Protein AF-A0A3L8SVD5-F1 (afdb_monomer_lite)

Organism: Chloebia gouldiae (NCBI:txid44316)

Foldseek 3Di:
DDPPCPPFDFDPVLVVVLVVLVVCLVCLVVVHDPDPVSPVDHSVRSVVVSVVSNVVRSPPPPPPPPDDD

Secondary structure (DSSP, 8-state):
---TTTT----HHHHHHHHHHHHHHHHHHTT----TT-----HHHHHHHHHHHHHHHHTTT--------

Structure (mmCIF, N/CA/C/O backbone):
data_AF-A0A3L8SVD5-F1
#
_entry.id   AF-A0A3L8SVD5-F1
#
loop_
_atom_site.group_PDB
_atom_site.id
_atom_site.type_symbol
_atom_site.label_atom_id
_atom_site.label_alt_id
_atom_site.label_comp_id
_atom_site.label_asym_id
_atom_site.label_entity_id
_atom_site.label_seq_id
_atom_site.pdbx_PDB_ins_code
_atom_site.Cartn_x
_atom_site.Cartn_y
_atom_site.Cartn_z
_atom_site.occupancy
_atom_site.B_iso_or_equiv
_atom_site.auth_seq_id
_atom_site.auth_comp_id
_atom_site.auth_asym_id
_atom_site.auth_atom_id
_atom_site.pdbx_PDB_model_num
ATOM 1 N N . VAL A 1 1 ? -7.394 -2.486 -5.871 1.00 47.00 1 VAL A N 1
ATOM 2 C CA . VAL A 1 1 ? -7.079 -2.336 -4.429 1.00 47.00 1 VAL A CA 1
ATOM 3 C C . VAL A 1 1 ? -8.288 -2.791 -3.640 1.00 47.00 1 VAL A C 1
ATOM 5 O O . VAL A 1 1 ? -9.348 -2.204 -3.821 1.00 47.00 1 VAL A O 1
ATOM 8 N N . PRO A 1 2 ? -8.203 -3.886 -2.882 1.00 44.38 2 PRO A N 1
ATOM 9 C CA . PRO A 1 2 ? -9.402 -4.519 -2.367 1.00 44.38 2 PRO A CA 1
ATOM 10 C C . PRO A 1 2 ? -9.969 -3.731 -1.175 1.00 44.38 2 PRO A C 1
ATOM 12 O O . PRO A 1 2 ? -9.270 -3.433 -0.206 1.00 44.38 2 PRO A O 1
ATOM 15 N N . CYS A 1 3 ? -11.255 -3.387 -1.270 1.00 50.53 3 CYS A N 1
ATOM 16 C CA . CYS A 1 3 ? -12.036 -2.589 -0.321 1.00 50.53 3 CYS A CA 1
ATOM 17 C C . CYS A 1 3 ? -12.336 -3.308 1.013 1.00 50.53 3 CYS A C 1
ATOM 19 O O . CYS A 1 3 ? -13.447 -3.218 1.530 1.00 50.53 3 CYS A O 1
ATOM 21 N N . TYR A 1 4 ? -11.361 -3.985 1.625 1.00 55.59 4 TYR A N 1
ATOM 22 C CA . TYR A 1 4 ? -11.554 -4.682 2.909 1.00 55.59 4 TYR A CA 1
ATOM 23 C C . TYR A 1 4 ? -11.752 -3.738 4.113 1.00 55.59 4 TYR A C 1
ATOM 25 O O . TYR A 1 4 ? -11.996 -4.195 5.226 1.00 55.59 4 TYR A O 1
ATOM 33 N N . SER A 1 5 ? -11.674 -2.420 3.905 1.00 54.44 5 SER A N 1
ATOM 34 C CA . SER A 1 5 ? -11.870 -1.409 4.949 1.00 54.44 5 SER A CA 1
ATOM 35 C C . SER A 1 5 ? -13.335 -1.012 5.176 1.00 54.44 5 SER A C 1
ATOM 37 O O . SER A 1 5 ? -13.595 -0.285 6.139 1.00 54.44 5 SER A O 1
ATOM 39 N N . TYR A 1 6 ? -14.290 -1.412 4.324 1.00 55.41 6 TYR A N 1
ATOM 40 C CA . TYR A 1 6 ? -15.674 -0.946 4.470 1.00 55.41 6 TYR A CA 1
ATOM 41 C C . TYR A 1 6 ? -16.286 -1.528 5.760 1.00 55.41 6 TYR A C 1
ATOM 43 O O . TYR A 1 6 ? -16.633 -2.702 5.830 1.00 55.41 6 TYR A O 1
ATOM 51 N N . GLY A 1 7 ? -16.324 -0.714 6.823 1.00 59.19 7 GLY A N 1
ATOM 52 C CA . GLY A 1 7 ? -16.820 -1.084 8.156 1.00 59.19 7 GLY A CA 1
ATOM 53 C C . GLY A 1 7 ? -15.761 -1.366 9.237 1.00 59.19 7 GLY A C 1
ATOM 54 O O . GLY A 1 7 ? -16.132 -1.531 10.399 1.00 59.19 7 GLY A O 1
ATOM 55 N N . GLN A 1 8 ? -14.456 -1.380 8.928 1.00 66.38 8 GLN A N 1
ATOM 56 C CA . GLN A 1 8 ? -13.400 -1.624 9.928 1.00 66.38 8 GLN A CA 1
ATOM 57 C C . GLN A 1 8 ? -12.734 -0.321 10.402 1.00 66.38 8 GLN A C 1
ATOM 59 O O . GLN A 1 8 ? -12.129 0.411 9.624 1.00 66.38 8 GLN A O 1
ATOM 64 N N . LYS A 1 9 ? -12.802 -0.028 11.712 1.00 74.88 9 LYS A N 1
ATOM 65 C CA . LYS A 1 9 ? -12.107 1.123 12.324 1.00 74.88 9 LYS A CA 1
ATOM 66 C C . LYS A 1 9 ? -10.609 0.836 12.505 1.00 74.88 9 LYS A C 1
ATOM 68 O O . LYS A 1 9 ? -10.202 0.401 13.587 1.00 74.88 9 LYS A O 1
ATOM 73 N N . LEU A 1 10 ? -9.807 1.130 11.482 1.00 80.88 10 LEU A N 1
ATOM 74 C CA . LEU A 1 10 ? -8.339 1.101 11.538 1.00 80.88 10 LEU A CA 1
ATOM 75 C C . LEU A 1 10 ? -7.779 2.232 12.423 1.00 80.88 10 LEU A C 1
ATOM 77 O O . LEU A 1 10 ? -8.409 3.274 12.609 1.00 80.88 10 LEU A O 1
ATOM 81 N N . SER A 1 11 ? -6.599 2.022 13.012 1.00 86.19 11 SER A N 1
ATOM 82 C CA . SER A 1 11 ? -5.878 3.078 13.739 1.00 86.19 11 SER A CA 1
ATOM 83 C C . SER A 1 11 ? -5.179 4.038 12.763 1.00 86.19 11 SER A C 1
ATOM 85 O O . SER A 1 11 ? -4.887 3.662 11.630 1.00 86.19 11 SER A O 1
ATOM 87 N N . LYS A 1 12 ? -4.853 5.267 13.196 1.00 86.00 12 LYS A N 1
ATOM 88 C CA . LYS A 1 12 ? -4.052 6.201 12.374 1.00 86.00 12 LYS A CA 1
ATOM 89 C C . LYS A 1 12 ? -2.722 5.565 11.935 1.00 86.00 12 LYS A C 1
ATOM 91 O O . LYS A 1 12 ? -2.325 5.706 10.786 1.00 86.00 12 LYS A O 1
ATOM 96 N N . LEU A 1 13 ? -2.079 4.809 12.829 1.00 88.88 13 LEU A N 1
ATOM 97 C CA . LEU A 1 13 ? -0.839 4.085 12.541 1.00 88.88 13 LEU A CA 1
ATOM 98 C C . LEU A 1 13 ? -1.041 2.946 11.528 1.00 88.88 13 LEU A C 1
ATOM 100 O O . LEU A 1 13 ? -0.220 2.777 10.633 1.00 88.88 13 LEU A O 1
ATOM 104 N N . ALA A 1 14 ? -2.141 2.198 11.634 1.00 87.69 14 ALA A N 1
ATO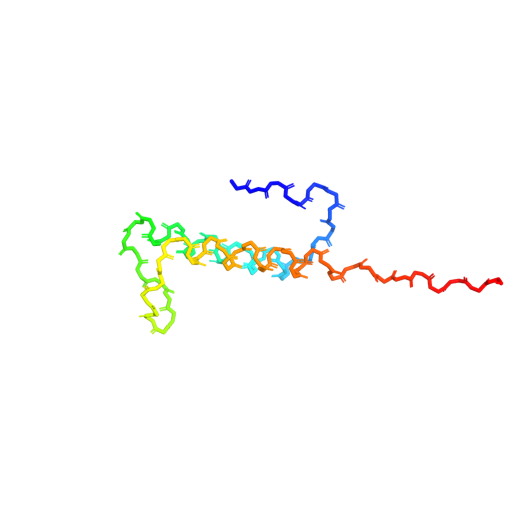M 105 C CA . ALA A 1 14 ? -2.497 1.155 10.675 1.00 87.69 14 ALA A CA 1
ATOM 106 C C . ALA A 1 14 ? -2.677 1.723 9.263 1.00 87.69 14 ALA A C 1
ATOM 108 O O . ALA A 1 14 ? -2.149 1.167 8.303 1.00 87.69 14 ALA A O 1
ATOM 109 N N . ILE A 1 15 ? -3.381 2.855 9.150 1.00 87.12 15 ILE A N 1
ATOM 110 C CA . ILE A 1 15 ? -3.582 3.555 7.875 1.00 87.12 15 ILE A CA 1
ATOM 111 C C . ILE A 1 15 ? -2.228 3.920 7.257 1.00 87.12 15 ILE A C 1
ATOM 113 O O . ILE A 1 15 ? -2.002 3.630 6.085 1.00 87.12 15 ILE A O 1
ATOM 117 N N . LEU A 1 16 ? -1.306 4.478 8.052 1.00 92.38 16 LEU A N 1
ATOM 118 C CA . LEU A 1 16 ? 0.042 4.812 7.583 1.00 92.38 16 LEU A CA 1
ATOM 119 C C . LEU A 1 16 ? 0.815 3.572 7.112 1.00 92.38 16 LEU A C 1
ATOM 121 O O . LEU A 1 16 ? 1.395 3.594 6.032 1.00 92.38 16 LEU A O 1
ATOM 125 N N . ARG A 1 17 ? 0.782 2.465 7.864 1.00 90.38 17 ARG A N 1
ATOM 126 C CA . ARG A 1 17 ? 1.468 1.218 7.474 1.00 90.38 17 ARG A CA 1
ATOM 127 C C . ARG A 1 17 ? 0.941 0.647 6.163 1.00 90.38 17 ARG A C 1
ATOM 129 O O . ARG A 1 17 ? 1.734 0.241 5.316 1.00 90.38 17 ARG A O 1
ATOM 136 N N . ILE A 1 18 ? -0.379 0.620 5.988 1.00 90.12 18 ILE A 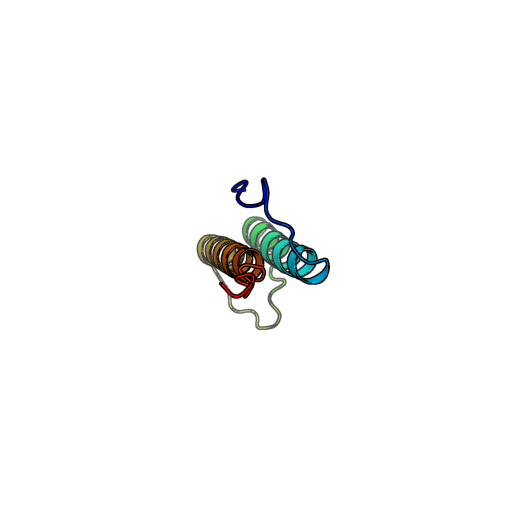N 1
ATOM 137 C CA . ILE A 1 18 ? -1.010 0.139 4.753 1.00 90.12 18 ILE A CA 1
ATOM 138 C C . ILE A 1 18 ? -0.620 1.046 3.579 1.00 90.12 18 ILE A C 1
ATOM 140 O O . ILE A 1 18 ? -0.223 0.538 2.531 1.00 90.12 18 ILE A O 1
ATOM 144 N N . ALA A 1 19 ? -0.657 2.369 3.770 1.00 91.38 19 ALA A N 1
ATOM 145 C CA . ALA A 1 19 ? -0.258 3.337 2.751 1.00 91.38 19 ALA A CA 1
ATOM 146 C C . ALA A 1 19 ? 1.210 3.165 2.330 1.00 91.38 19 ALA A C 1
ATOM 148 O O . ALA A 1 19 ? 1.487 3.111 1.135 1.00 91.38 19 ALA A O 1
ATOM 149 N N . CYS A 1 20 ? 2.138 2.994 3.278 1.00 91.75 20 CYS A N 1
ATOM 150 C CA . CYS A 1 20 ? 3.551 2.765 2.959 1.00 91.75 20 CYS A CA 1
ATOM 151 C C . CYS A 1 20 ? 3.760 1.491 2.124 1.00 91.75 20 CYS A C 1
ATOM 153 O O . CYS A 1 20 ? 4.469 1.528 1.122 1.00 91.75 20 CYS A O 1
ATOM 155 N N . ASN A 1 21 ? 3.107 0.378 2.479 1.00 90.88 21 ASN A N 1
ATOM 156 C CA . ASN A 1 21 ? 3.200 -0.867 1.700 1.00 90.88 21 ASN A CA 1
ATOM 157 C C . ASN A 1 21 ? 2.613 -0.713 0.289 1.00 90.88 21 ASN A C 1
ATOM 159 O O . ASN A 1 21 ? 3.126 -1.282 -0.676 1.00 90.88 21 ASN A O 1
ATOM 163 N N . TYR A 1 22 ? 1.548 0.077 0.154 1.00 92.06 22 TYR A N 1
ATOM 164 C CA . TYR A 1 22 ? 0.970 0.378 -1.149 1.00 92.06 22 TYR A CA 1
ATOM 165 C C . TYR A 1 22 ? 1.913 1.232 -2.008 1.00 92.06 22 TYR A C 1
ATOM 167 O O . TYR A 1 22 ? 2.132 0.900 -3.169 1.00 92.06 22 TYR A O 1
ATOM 175 N N . ILE A 1 23 ? 2.538 2.266 -1.432 1.00 92.44 23 ILE A N 1
ATOM 176 C CA . ILE A 1 23 ? 3.558 3.084 -2.110 1.00 92.44 23 ILE A CA 1
ATOM 177 C C . ILE A 1 23 ? 4.729 2.214 -2.580 1.00 92.44 23 ILE A C 1
ATOM 179 O O . ILE A 1 23 ? 5.145 2.347 -3.725 1.00 92.44 23 ILE A O 1
ATOM 183 N N . LEU A 1 24 ? 5.220 1.287 -1.749 1.00 90.62 24 LEU A N 1
ATOM 184 C CA . LEU A 1 24 ? 6.276 0.344 -2.143 1.00 90.62 24 LEU A CA 1
ATOM 185 C C . LEU A 1 24 ? 5.860 -0.529 -3.334 1.00 90.62 24 LEU A C 1
ATOM 187 O O . LEU A 1 24 ? 6.643 -0.712 -4.263 1.00 90.62 24 LEU A O 1
ATOM 191 N N . SER A 1 25 ? 4.614 -1.010 -3.337 1.00 90.56 25 SER A N 1
ATOM 192 C CA . SER A 1 25 ? 4.063 -1.794 -4.451 1.00 90.56 25 SER A CA 1
ATOM 193 C C . SER A 1 25 ? 3.996 -0.968 -5.741 1.00 90.56 25 SER A C 1
ATOM 195 O O . SER A 1 25 ? 4.375 -1.449 -6.804 1.00 90.56 25 SER A O 1
ATOM 197 N N . LEU A 1 26 ? 3.549 0.290 -5.657 1.00 91.75 26 LEU A N 1
ATOM 198 C CA . LEU A 1 26 ? 3.521 1.204 -6.803 1.00 91.75 26 LEU A CA 1
ATOM 199 C C . LEU A 1 26 ? 4.928 1.553 -7.300 1.00 91.75 26 LEU A C 1
ATOM 201 O O . LEU A 1 26 ? 5.138 1.627 -8.505 1.00 91.75 26 LEU A O 1
ATOM 205 N N . ALA A 1 27 ? 5.891 1.726 -6.393 1.00 91.00 27 ALA A N 1
ATOM 206 C CA . ALA A 1 27 ? 7.281 1.967 -6.754 1.00 91.00 27 ALA A CA 1
ATOM 207 C C . ALA A 1 27 ? 7.848 0.788 -7.554 1.00 91.00 27 ALA A C 1
ATOM 209 O O . ALA A 1 27 ? 8.438 1.020 -8.601 1.00 91.00 27 ALA A O 1
ATOM 210 N N . ARG A 1 28 ? 7.576 -0.465 -7.150 1.00 89.19 28 ARG A N 1
ATOM 211 C CA . ARG A 1 28 ? 7.989 -1.645 -7.932 1.00 89.19 28 ARG A CA 1
ATOM 212 C C . ARG A 1 28 ? 7.444 -1.652 -9.357 1.00 89.19 28 ARG A C 1
ATOM 214 O O . ARG A 1 28 ? 8.166 -2.047 -10.258 1.00 89.19 28 ARG A O 1
ATOM 221 N N . LEU A 1 29 ? 6.202 -1.212 -9.575 1.00 89.75 29 LEU A N 1
ATOM 222 C CA . LEU A 1 29 ? 5.644 -1.103 -10.933 1.00 89.75 29 LEU A CA 1
ATOM 223 C C . LEU A 1 29 ? 6.357 -0.061 -11.799 1.00 89.75 29 LEU A C 1
ATOM 225 O O . LEU A 1 29 ? 6.294 -0.151 -13.019 1.00 89.75 29 LEU A O 1
ATOM 229 N N . ALA A 1 30 ? 6.982 0.936 -11.176 1.00 91.88 30 ALA A N 1
ATOM 230 C CA . ALA A 1 30 ? 7.741 1.983 -11.847 1.00 91.88 30 ALA A CA 1
ATOM 231 C C . ALA A 1 30 ? 9.252 1.682 -11.904 1.00 91.88 30 ALA A C 1
ATOM 233 O O . ALA A 1 30 ? 10.029 2.601 -12.143 1.00 91.88 30 ALA A O 1
ATOM 234 N N . ASP A 1 31 ? 9.670 0.443 -11.607 1.00 87.88 31 ASP A N 1
ATOM 235 C CA . ASP A 1 31 ? 11.078 0.033 -11.438 1.00 87.88 31 ASP A CA 1
ATOM 236 C C . ASP A 1 31 ? 11.843 0.850 -10.359 1.00 87.88 31 ASP A C 1
ATOM 238 O O . ASP A 1 31 ? 13.068 0.949 -10.337 1.00 87.88 31 ASP A O 1
ATOM 242 N N . LEU A 1 32 ? 11.067 1.435 -9.439 1.00 87.31 32 LEU A N 1
ATOM 243 C CA . LEU A 1 32 ? 11.382 2.149 -8.198 1.00 87.31 32 LEU A CA 1
ATOM 244 C C . LEU A 1 32 ? 11.854 1.279 -7.024 1.00 87.31 32 LEU A C 1
ATOM 246 O O . LEU A 1 32 ? 10.989 0.645 -6.407 1.00 87.31 32 LEU A O 1
ATOM 250 N N . ASP A 1 33 ? 13.132 1.307 -6.605 1.00 84.19 33 ASP A N 1
ATOM 251 C CA . ASP A 1 33 ? 13.554 0.651 -5.352 1.00 84.19 33 ASP A CA 1
ATOM 252 C C . ASP A 1 33 ? 13.610 1.557 -4.105 1.00 84.19 33 ASP A C 1
ATOM 254 O O . ASP A 1 33 ? 14.642 2.131 -3.773 1.00 84.19 33 ASP A O 1
ATOM 258 N N . TYR A 1 34 ? 12.497 1.630 -3.368 1.00 83.88 34 TYR A N 1
ATOM 259 C CA . TYR A 1 34 ? 12.401 2.265 -2.041 1.00 83.88 34 TYR A CA 1
ATOM 260 C C . TYR A 1 34 ? 12.468 1.291 -0.851 1.00 83.88 34 TYR A C 1
ATOM 262 O O . TYR A 1 34 ? 12.116 1.665 0.270 1.00 83.88 34 TYR A O 1
ATOM 270 N N . SER A 1 35 ? 12.853 0.031 -1.071 1.00 79.75 35 SER A N 1
ATOM 27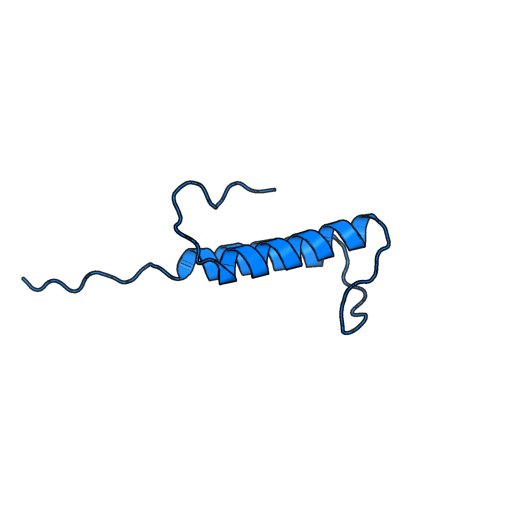1 C CA . SER A 1 35 ? 13.021 -0.917 0.033 1.00 79.75 35 SER A CA 1
ATOM 272 C C . SER A 1 35 ? 14.305 -0.577 0.786 1.00 79.75 35 SER A C 1
ATOM 274 O O . SER A 1 35 ? 15.328 -0.280 0.176 1.00 79.75 35 SER A O 1
ATOM 276 N N . ALA A 1 36 ? 14.253 -0.564 2.119 1.00 77.75 36 ALA A N 1
ATOM 277 C CA . ALA A 1 36 ? 15.411 -0.179 2.929 1.00 77.75 36 ALA A CA 1
ATOM 278 C C . ALA A 1 36 ? 16.576 -1.179 2.816 1.00 77.75 36 ALA A C 1
ATOM 280 O O . ALA A 1 36 ? 17.721 -0.828 3.077 1.00 77.75 36 ALA A O 1
ATOM 281 N N . ASP A 1 37 ? 16.264 -2.422 2.459 1.00 82.31 37 ASP A N 1
ATOM 282 C CA . ASP A 1 37 ? 17.183 -3.549 2.343 1.00 82.31 37 ASP A CA 1
ATOM 283 C C . ASP A 1 37 ? 17.502 -3.930 0.891 1.00 82.31 37 ASP A C 1
ATOM 285 O O . ASP A 1 37 ? 18.212 -4.909 0.671 1.00 82.31 37 ASP A O 1
ATOM 289 N N . HIS A 1 38 ? 16.994 -3.181 -0.096 1.00 73.50 38 HIS A N 1
ATOM 290 C CA . HIS A 1 38 ? 17.110 -3.521 -1.517 1.00 73.50 38 HIS A CA 1
ATOM 291 C C . HIS A 1 38 ? 16.707 -4.971 -1.815 1.00 73.50 38 HIS A C 1
ATOM 293 O O . HIS A 1 38 ? 17.316 -5.654 -2.640 1.00 73.50 38 HIS A O 1
ATOM 299 N N . SER A 1 39 ? 15.665 -5.458 -1.130 1.00 71.44 39 SER A N 1
ATOM 300 C CA . SER A 1 39 ? 15.232 -6.861 -1.145 1.00 71.44 39 SER A CA 1
ATOM 301 C C . SER A 1 39 ? 14.748 -7.370 -2.509 1.00 71.44 39 SER A C 1
ATOM 303 O O . SER A 1 39 ? 14.352 -8.527 -2.604 1.00 71.44 39 SER A O 1
ATOM 305 N N . ASN A 1 40 ? 14.797 -6.553 -3.574 1.00 76.44 40 ASN A N 1
ATOM 306 C CA . ASN A 1 40 ? 14.384 -6.898 -4.941 1.00 76.44 40 ASN A CA 1
ATOM 307 C C . ASN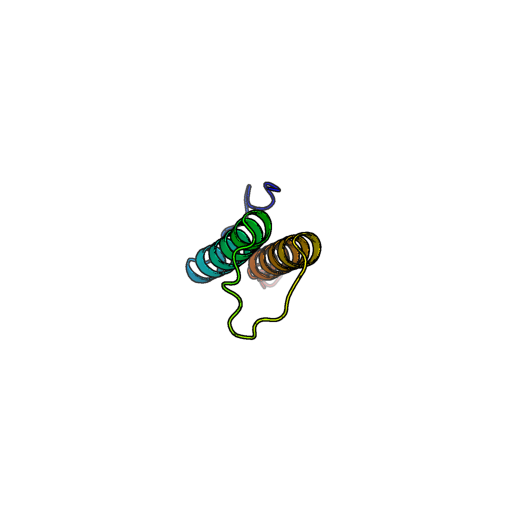 A 1 40 ? 13.054 -7.667 -4.988 1.00 76.44 40 ASN A C 1
ATOM 309 O O . ASN A 1 40 ? 12.854 -8.555 -5.815 1.00 76.44 40 ASN A O 1
ATOM 313 N N . MET A 1 41 ? 12.134 -7.312 -4.086 1.00 83.25 41 MET A N 1
ATOM 314 C CA . MET A 1 41 ? 10.814 -7.918 -4.040 1.00 83.25 41 MET A CA 1
ATOM 315 C C . MET A 1 41 ? 10.080 -7.650 -5.350 1.00 83.25 41 MET A C 1
ATOM 317 O O . MET A 1 41 ? 10.015 -6.514 -5.830 1.00 83.25 41 MET A O 1
ATOM 321 N N . SER A 1 42 ? 9.479 -8.693 -5.906 1.00 89.00 42 SER A N 1
ATOM 322 C CA . SER A 1 42 ? 8.589 -8.563 -7.049 1.00 89.00 42 SER A CA 1
ATOM 323 C C . SER A 1 42 ? 7.338 -7.760 -6.679 1.00 89.00 42 SER A C 1
ATOM 325 O O . SER A 1 42 ? 6.909 -7.702 -5.522 1.00 89.00 42 SER A O 1
ATOM 327 N N . PHE A 1 43 ? 6.685 -7.178 -7.686 1.00 88.44 43 PHE A N 1
ATOM 328 C CA . PHE A 1 43 ? 5.411 -6.484 -7.488 1.00 88.44 43 PHE A CA 1
ATOM 329 C C . PHE A 1 43 ? 4.361 -7.370 -6.794 1.00 88.44 43 PHE A C 1
ATOM 331 O O . PHE A 1 43 ? 3.657 -6.906 -5.895 1.00 88.44 43 PHE A O 1
ATOM 338 N N . SER A 1 44 ? 4.287 -8.652 -7.174 1.00 89.50 44 SER A N 1
ATOM 339 C CA . SER A 1 44 ? 3.357 -9.614 -6.572 1.00 89.50 44 SER A CA 1
ATOM 340 C C . SER A 1 44 ? 3.594 -9.752 -5.068 1.00 89.50 44 SER A C 1
ATOM 342 O O . SER A 1 44 ? 2.651 -9.671 -4.281 1.00 89.50 44 SER A O 1
ATOM 344 N N . GLU A 1 45 ? 4.853 -9.875 -4.648 1.00 90.19 45 GLU A N 1
ATOM 345 C CA . GLU A 1 45 ? 5.209 -10.008 -3.233 1.00 90.19 45 GLU A CA 1
ATOM 346 C C . GLU A 1 45 ? 4.873 -8.744 -2.431 1.00 90.19 45 GLU A C 1
ATOM 348 O O . GLU A 1 45 ? 4.368 -8.845 -1.308 1.00 90.19 45 GLU A O 1
ATOM 353 N N . CYS A 1 46 ? 5.073 -7.551 -3.006 1.00 89.81 46 CYS A N 1
ATOM 354 C CA . CYS A 1 46 ? 4.674 -6.296 -2.363 1.00 89.81 46 CYS A CA 1
ATOM 355 C C . CYS A 1 46 ? 3.148 -6.201 -2.177 1.00 89.81 46 CYS A C 1
ATOM 357 O O . CYS A 1 46 ? 2.672 -5.800 -1.109 1.00 89.81 46 CYS A O 1
ATOM 359 N N . VAL A 1 47 ? 2.365 -6.623 -3.175 1.00 90.12 47 VAL A N 1
ATOM 360 C CA . VAL A 1 47 ? 0.893 -6.644 -3.096 1.00 90.12 47 VAL A CA 1
ATOM 361 C C . VAL A 1 47 ? 0.408 -7.636 -2.041 1.00 90.12 47 VAL A C 1
ATOM 363 O O . VAL A 1 47 ? -0.498 -7.328 -1.253 1.00 90.12 47 VAL A O 1
ATOM 366 N N . GLU A 1 48 ? 1.016 -8.816 -1.981 1.00 91.25 48 GLU A N 1
ATOM 367 C CA . GLU A 1 48 ? 0.714 -9.788 -0.939 1.00 91.25 48 GLU A CA 1
ATOM 368 C C . GLU A 1 48 ? 1.057 -9.259 0.455 1.00 91.25 48 GLU A C 1
ATOM 370 O O . GLU A 1 48 ? 0.262 -9.411 1.385 1.00 91.25 48 GLU A O 1
ATOM 375 N N . GLN A 1 49 ? 2.209 -8.601 0.612 1.00 89.25 49 GLN A N 1
ATOM 376 C CA . GLN A 1 49 ? 2.603 -7.988 1.876 1.00 89.25 49 GLN A CA 1
ATOM 377 C C . GLN A 1 49 ? 1.602 -6.913 2.303 1.00 89.25 49 GLN A C 1
ATOM 379 O O . GLN A 1 49 ? 1.126 -6.948 3.438 1.00 89.25 49 GLN A O 1
ATOM 384 N N . CYS A 1 50 ? 1.206 -6.023 1.390 1.00 90.19 50 CYS A N 1
ATOM 385 C CA . CYS A 1 50 ? 0.177 -5.017 1.648 1.00 90.19 50 CYS A CA 1
ATOM 386 C C . CYS A 1 50 ? -1.142 -5.668 2.108 1.00 90.19 50 CYS A C 1
ATOM 388 O O . CYS A 1 50 ? -1.752 -5.230 3.088 1.00 90.19 50 CYS A O 1
ATOM 390 N N . THR A 1 51 ? -1.543 -6.769 1.465 1.00 89.19 51 THR A N 1
ATOM 391 C CA . THR A 1 51 ? -2.748 -7.533 1.823 1.00 89.19 51 THR A CA 1
ATOM 392 C C . THR A 1 51 ? -2.638 -8.154 3.218 1.00 89.19 51 THR A C 1
ATOM 394 O O . THR A 1 51 ? -3.572 -8.040 4.016 1.00 89.19 51 THR A O 1
ATOM 397 N N . ARG A 1 52 ? -1.489 -8.754 3.557 1.00 88.88 52 ARG A N 1
ATOM 398 C CA . ARG A 1 52 ? -1.215 -9.302 4.896 1.00 88.88 52 ARG A CA 1
ATOM 399 C C . ARG A 1 52 ? -1.251 -8.211 5.966 1.00 88.88 52 ARG A C 1
ATOM 401 O O . ARG A 1 52 ? -1.892 -8.398 7.000 1.00 88.88 52 ARG A O 1
ATOM 408 N N . THR A 1 53 ? -0.629 -7.057 5.713 1.00 89.31 53 THR A N 1
ATOM 409 C CA . THR A 1 53 ? -0.652 -5.903 6.625 1.00 89.31 53 THR A CA 1
ATOM 410 C C . THR A 1 53 ? -2.076 -5.409 6.852 1.00 89.31 53 THR A C 1
ATOM 412 O O . THR A 1 53 ? -2.487 -5.231 7.995 1.00 89.31 53 THR A O 1
ATOM 415 N N . LEU A 1 54 ? -2.862 -5.253 5.786 1.00 85.06 54 LEU A N 1
ATOM 416 C CA . LEU A 1 54 ? -4.260 -4.837 5.877 1.00 85.06 54 LEU A CA 1
ATOM 417 C C . LEU A 1 54 ? -5.094 -5.803 6.734 1.00 85.06 54 LEU A C 1
ATOM 419 O O . LEU A 1 54 ? -5.840 -5.362 7.608 1.00 85.06 54 LEU A O 1
ATOM 423 N N . GLN A 1 55 ? -4.942 -7.115 6.536 1.00 85.06 55 GLN A N 1
ATOM 424 C CA . GLN A 1 55 ? -5.645 -8.131 7.327 1.00 85.06 55 GLN A CA 1
ATOM 425 C C . GLN A 1 55 ? -5.219 -8.133 8.801 1.00 85.06 55 GLN A C 1
ATOM 427 O O . GLN A 1 55 ? -6.069 -8.261 9.687 1.00 85.06 55 GLN A O 1
ATOM 432 N N . ALA A 1 56 ? -3.920 -7.991 9.072 1.00 85.38 56 ALA 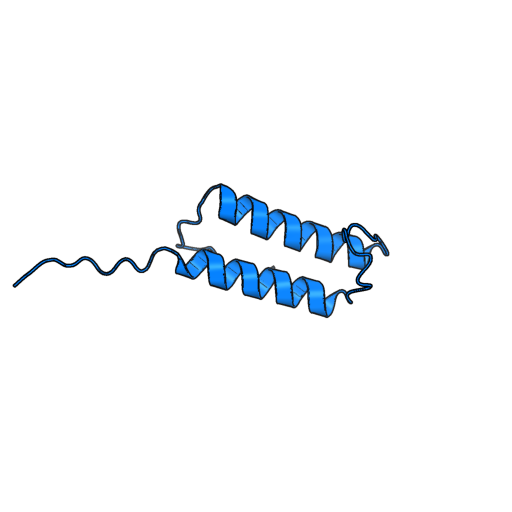A N 1
ATOM 433 C CA . ALA A 1 56 ? -3.387 -7.927 10.429 1.00 85.38 56 ALA A CA 1
ATOM 434 C C . ALA A 1 56 ? -3.927 -6.700 11.176 1.00 85.38 56 ALA A C 1
ATOM 436 O O . ALA A 1 56 ? -4.449 -6.824 12.284 1.00 85.38 56 ALA A O 1
ATOM 437 N N . GLU A 1 57 ? -3.891 -5.532 10.535 1.00 84.00 57 GLU A N 1
ATOM 438 C CA . GLU A 1 57 ? -4.364 -4.281 11.122 1.00 84.00 57 GLU A CA 1
ATOM 439 C C . GLU A 1 57 ? -5.900 -4.229 11.257 1.00 84.00 57 GLU A C 1
ATOM 441 O O . GLU A 1 57 ? -6.422 -3.662 12.221 1.00 84.00 57 GLU A O 1
ATOM 446 N N . GLY A 1 58 ? -6.641 -4.875 10.348 1.00 75.62 58 GLY A N 1
ATOM 447 C CA . GLY A 1 58 ? -8.101 -5.018 10.419 1.00 75.62 58 GLY A CA 1
ATOM 448 C C . GLY A 1 58 ? -8.587 -5.931 11.554 1.00 75.62 58 GLY A C 1
ATOM 449 O O . GLY A 1 58 ? -9.694 -5.765 12.074 1.00 75.62 58 GLY A O 1
ATOM 450 N N . ARG A 1 59 ? -7.749 -6.874 12.010 1.00 68.69 59 ARG A N 1
ATOM 451 C CA . ARG A 1 59 ? -8.054 -7.789 13.128 1.00 68.69 59 ARG A CA 1
ATOM 452 C C . ARG A 1 59 ? -7.896 -7.158 14.514 1.00 68.69 59 ARG A C 1
ATOM 454 O O . ARG A 1 59 ? -8.439 -7.698 15.481 1.00 68.69 59 ARG A O 1
ATOM 461 N N . SER A 1 60 ? -7.243 -6.001 14.621 1.00 58.81 60 SER A N 1
ATOM 462 C CA . SER A 1 60 ? -6.852 -5.361 15.889 1.00 58.81 60 SER A CA 1
ATOM 463 C C . SER A 1 60 ? -8.010 -4.897 16.797 1.00 58.81 60 SER A C 1
ATOM 465 O O . SER A 1 60 ? -7.762 -4.370 17.880 1.00 58.81 60 SER A O 1
ATOM 467 N N . LYS A 1 61 ? -9.286 -5.102 16.427 1.00 54.41 61 LYS A N 1
ATOM 468 C CA . LYS A 1 61 ? -10.459 -4.722 17.245 1.00 54.41 61 LYS A CA 1
ATOM 469 C C . LYS A 1 61 ? -11.541 -5.796 17.424 1.00 54.41 61 LYS A C 1
ATOM 471 O O . LYS A 1 61 ? -12.689 -5.456 17.685 1.00 54.41 61 LYS A O 1
ATOM 476 N N . LYS A 1 62 ? -11.213 -7.093 17.432 1.00 51.47 62 LYS A N 1
ATOM 477 C CA . LYS A 1 62 ? -12.083 -8.087 18.106 1.00 51.47 62 LYS A CA 1
ATOM 478 C C . LYS A 1 62 ? -11.771 -8.157 19.607 1.00 51.47 62 LYS A C 1
ATOM 480 O O . LYS A 1 62 ? -11.419 -9.208 20.134 1.00 51.47 62 LYS A O 1
ATOM 485 N N . ARG A 1 63 ? -11.912 -7.039 20.329 1.00 47.06 63 ARG A N 1
ATOM 486 C CA . ARG A 1 63 ? -12.033 -7.100 21.793 1.00 47.06 63 ARG A CA 1
ATOM 487 C C . ARG A 1 63 ? -13.442 -7.625 22.070 1.00 47.06 63 ARG A C 1
ATOM 489 O O . ARG A 1 63 ? -14.407 -6.879 21.952 1.00 47.06 63 ARG A O 1
ATOM 496 N N . LYS A 1 64 ? -13.562 -8.930 22.343 1.00 46.16 64 LYS A N 1
ATOM 497 C CA . LYS A 1 64 ? -14.795 -9.513 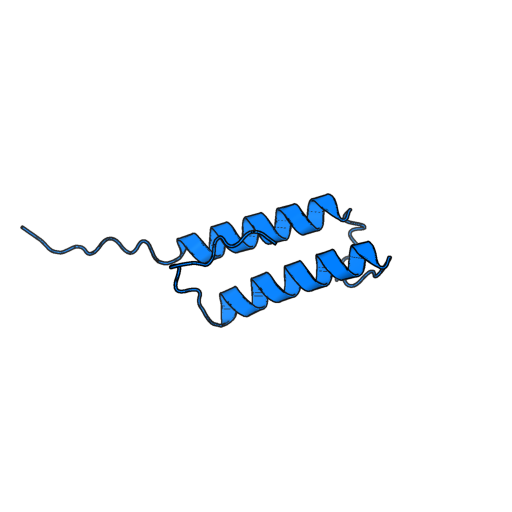22.884 1.00 46.16 64 LYS A CA 1
ATOM 498 C C . LYS A 1 64 ? -15.166 -8.692 24.118 1.00 46.16 64 LYS A C 1
ATOM 500 O O . LYS A 1 64 ? -14.370 -8.620 25.054 1.00 46.16 64 LYS A O 1
ATOM 505 N N . GLY A 1 65 ? -16.330 -8.050 24.098 1.00 48.78 65 GLY A N 1
ATOM 506 C CA . GLY A 1 65 ? -16.919 -7.504 25.310 1.00 48.78 65 GLY A CA 1
ATOM 507 C C . GLY A 1 65 ? -17.130 -8.662 26.275 1.00 48.78 65 GLY A C 1
ATOM 508 O O . GLY A 1 65 ? -18.012 -9.486 26.064 1.00 48.78 65 GLY A O 1
ATOM 509 N N . LYS A 1 66 ? -16.277 -8.764 27.297 1.00 51.81 66 LYS A N 1
ATOM 510 C CA . LYS A 1 66 ? -16.643 -9.444 28.533 1.00 51.81 66 LYS A CA 1
ATOM 511 C C . LYS A 1 66 ? -17.728 -8.582 29.173 1.00 51.81 66 LYS A C 1
ATOM 513 O O . LYS A 1 66 ? -17.398 -7.579 29.796 1.00 51.81 66 LYS A O 1
ATOM 518 N N . TYR A 1 67 ? -18.984 -8.970 29.011 1.00 51.69 67 TYR A N 1
ATOM 519 C CA . TYR A 1 67 ? -20.013 -8.637 29.985 1.00 51.69 67 TYR A CA 1
ATOM 520 C C . TYR A 1 67 ? -20.628 -9.946 30.462 1.00 51.69 67 TYR A C 1
ATOM 522 O O . TYR A 1 67 ? -21.012 -10.798 29.667 1.00 51.69 67 TYR A O 1
ATOM 530 N N . TYR A 1 68 ? -20.552 -10.102 31.775 1.00 44.03 68 TYR A N 1
ATOM 531 C CA . TYR A 1 68 ? -21.000 -11.220 32.581 1.00 44.03 68 TYR A CA 1
ATOM 532 C C . TYR A 1 68 ? -22.528 -11.335 32.525 1.00 44.03 68 TYR A C 1
ATOM 534 O O . TYR A 1 68 ? -23.193 -10.323 32.738 1.00 44.03 68 TYR A O 1
ATOM 542 N N . LEU A 1 69 ? -23.039 -12.547 32.296 1.00 44.69 69 LEU A N 1
ATOM 543 C CA . LEU A 1 69 ? -24.288 -13.096 32.837 1.00 44.69 69 LEU A CA 1
ATOM 544 C C . LEU A 1 69 ? -24.083 -14.605 33.004 1.00 44.69 69 LEU A C 1
ATOM 546 O O . LEU A 1 69 ? -23.585 -15.221 32.033 1.00 44.69 69 LEU A O 1
#

InterPro domains:
  IPR011598 Myc-type, basic helix-loop-helix (bHLH) domain [PF00010] (1-26)
  IPR011598 Myc-type, basic helix-loop-helix (bHLH) domain [PS50888] (1-26)
  IPR036638 Helix-loop-helix DNA-binding domain superfamily [G3DSA:4.10.280.10] (1-37)
  IPR036638 Helix-loop-helix DNA-binding domain superfamily [SSF47459] (1-32)
  IPR050359 Basic helix-loop-helix transcription factors [PTHR19290] (1-65)

pLDDT: mean 77.34, std 16.27, range [44.03, 92.44]

Sequence (69 aa):
VPCYSYGQKLSKLAILRIACNYILSLARLADLDYSADHSNMSFSECVEQCTRTLQAEGRSKKRKGKYYL

Radius of gyration: 15.28 Å; chains: 1; bounding box: 42×19×45 Å